Protein AF-B9F8I1-F1 (afdb_monomer_lite)

pLDDT: mean 86.22, std 14.22, range [43.22, 97.44]

Foldseek 3Di:
DDDPVCPVVCCVVPWAWDADPQQRDTHTPVCPVVCQPPNPQQHWDAAPQPRDTGRNVCNVVVNVVQQQAWDADPQVRDTDGSVCVVVCCVVSVVVSVVVVVVPPPD

Organism: Oryza sativa subsp. japonica (NCBI:txid39947)

Secondary structure (DSSP, 8-state):
---GGGHHHHHHHHTS-EE-TTT--EE-GGGHHHIIIII-TT-EEE-TTT--EEEHHHHHHHHHHHHH-EEE-TTT--EEEGGGHHHHHHHHHHHHHHHHHTSS--

Radius of gyration: 25.31 Å; chains: 1; bounding box: 47×24×84 Å

InterPro domains:
  IPR013083 Zinc finger, RING/FYVE/PHD-type [G3DSA:3.30.40.10] (10-68)
  IPR049439 TRAFD1/XAF1, zinc finger [PF21366] (54-92)
  IPR051986 Innate Immunity and Apoptosis Regulator [PTHR16295] (1-100)

Sequence (106 aa):
MVARKLMDEHYNESHAPVNCTLCKEIVTREIWDLHKSEQCPQRIVACEYCEFELPAVELHEHQDVCGNRTEFCQTCKKYVRLREWIGHEIQCHANANANASAQTSR

Structure (mmCIF, N/CA/C/O backbone):
data_AF-B9F8I1-F1
#
_entry.id   AF-B9F8I1-F1
#
loop_
_atom_site.group_PDB
_atom_site.id
_atom_site.type_symbol
_atom_site.label_atom_id
_atom_site.label_alt_id
_atom_site.label_comp_id
_atom_site.label_asym_id
_atom_site.label_entity_id
_atom_site.label_seq_id
_atom_site.pdbx_PDB_ins_code
_atom_site.Cartn_x
_atom_site.Cartn_y
_atom_site.Cartn_z
_atom_site.occupancy
_atom_site.B_iso_or_equiv
_atom_site.auth_seq_id
_atom_site.auth_comp_id
_atom_site.auth_asym_id
_atom_site.auth_atom_id
_atom_site.pdbx_PDB_model_num
ATOM 1 N N . MET A 1 1 ? 31.976 16.099 -27.258 1.00 54.25 1 MET A N 1
ATOM 2 C CA . MET A 1 1 ? 32.212 15.836 -28.697 1.00 54.25 1 MET A CA 1
ATOM 3 C C . MET A 1 1 ? 32.681 14.400 -28.834 1.00 54.25 1 MET A C 1
ATOM 5 O O . MET A 1 1 ? 33.734 14.083 -28.302 1.00 54.25 1 MET A O 1
ATOM 9 N N . VAL A 1 2 ? 31.887 13.543 -29.477 1.00 54.25 2 VAL A N 1
ATOM 10 C CA . VAL A 1 2 ? 32.218 12.127 -29.724 1.00 54.25 2 VAL A CA 1
ATOM 11 C C . VAL A 1 2 ? 32.653 11.977 -31.183 1.00 54.25 2 VAL A C 1
ATOM 13 O O . VAL A 1 2 ? 32.092 12.627 -32.067 1.00 54.25 2 VAL A O 1
ATOM 16 N N . ALA A 1 3 ? 33.681 11.167 -31.444 1.00 69.31 3 ALA A N 1
ATOM 17 C CA . ALA A 1 3 ? 34.165 10.905 -32.797 1.00 69.31 3 ALA A CA 1
ATOM 18 C C . ALA A 1 3 ? 33.070 10.229 -33.643 1.00 69.31 3 ALA A C 1
ATOM 20 O O . ALA A 1 3 ? 32.438 9.281 -33.190 1.00 69.31 3 ALA A O 1
ATOM 21 N N . ARG A 1 4 ? 32.873 10.672 -34.895 1.00 64.50 4 ARG A N 1
ATOM 22 C CA . ARG A 1 4 ? 31.797 10.197 -35.800 1.00 64.50 4 ARG A CA 1
ATOM 23 C C . ARG A 1 4 ? 31.701 8.680 -35.984 1.00 64.50 4 ARG A C 1
ATOM 25 O O . ARG A 1 4 ? 30.621 8.195 -36.273 1.00 64.50 4 ARG A O 1
ATOM 32 N N . LYS A 1 5 ? 32.801 7.941 -35.820 1.00 63.91 5 LYS A N 1
ATOM 33 C CA . LYS A 1 5 ? 32.825 6.474 -35.950 1.00 63.91 5 LYS A CA 1
ATOM 34 C C . LYS A 1 5 ? 32.335 5.720 -34.705 1.00 63.91 5 LYS A C 1
ATOM 36 O O . LYS A 1 5 ? 32.111 4.530 -34.809 1.00 63.91 5 LYS A O 1
ATOM 41 N N . LEU A 1 6 ? 32.175 6.405 -33.571 1.00 67.75 6 LEU A N 1
ATOM 42 C CA . LEU A 1 6 ? 31.731 5.842 -32.286 1.00 67.75 6 LEU A CA 1
ATOM 43 C C . LEU A 1 6 ? 30.379 6.426 -31.841 1.00 67.75 6 LEU A C 1
ATOM 45 O O . LEU A 1 6 ? 29.960 6.234 -30.703 1.00 67.75 6 LEU A O 1
ATOM 49 N N . MET A 1 7 ? 29.718 7.204 -32.708 1.00 72.12 7 MET A N 1
ATOM 50 C CA . MET A 1 7 ? 28.446 7.851 -32.375 1.00 72.12 7 MET A CA 1
ATOM 51 C C . MET A 1 7 ? 27.328 6.831 -32.169 1.00 72.12 7 MET A C 1
ATOM 53 O O . MET A 1 7 ? 26.567 6.992 -31.224 1.00 72.12 7 MET A O 1
ATOM 57 N N . ASP A 1 8 ? 27.256 5.786 -32.997 1.00 77.00 8 ASP A N 1
ATOM 58 C CA . ASP A 1 8 ? 26.246 4.730 -32.871 1.00 77.00 8 ASP A CA 1
ATOM 59 C C . ASP A 1 8 ? 26.412 3.910 -31.587 1.00 77.00 8 ASP A C 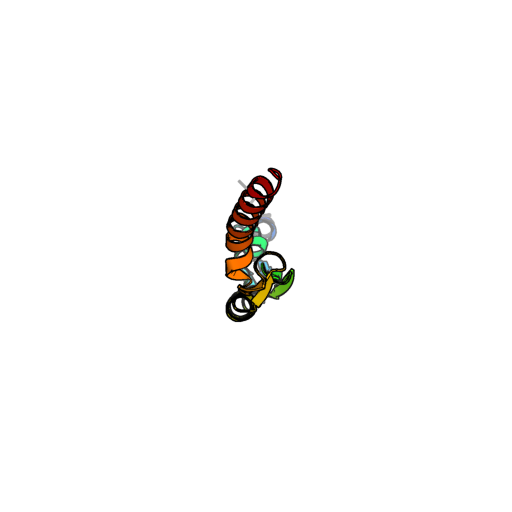1
ATOM 61 O O . ASP A 1 8 ? 25.437 3.686 -30.874 1.00 77.00 8 ASP A O 1
ATOM 65 N N . GLU A 1 9 ? 27.642 3.524 -31.241 1.00 78.06 9 GLU A N 1
ATOM 66 C CA . GLU A 1 9 ? 27.934 2.807 -29.992 1.00 78.06 9 GLU A CA 1
ATOM 67 C C . GLU A 1 9 ? 27.609 3.677 -28.774 1.00 78.06 9 GLU A C 1
ATOM 69 O O . GLU A 1 9 ? 26.838 3.267 -27.910 1.00 78.06 9 GLU A O 1
ATOM 74 N N . HIS A 1 10 ? 28.083 4.928 -28.753 1.00 80.38 10 HIS A N 1
ATOM 75 C CA . HIS A 1 10 ? 27.766 5.867 -27.678 1.00 80.38 10 HIS A CA 1
ATOM 76 C C . HIS A 1 10 ? 26.261 6.124 -27.552 1.00 80.38 10 HIS A C 1
ATOM 78 O O . HIS A 1 10 ? 25.742 6.184 -26.438 1.00 80.38 10 HIS A O 1
ATOM 84 N N . TYR A 1 11 ? 25.553 6.273 -28.675 1.00 79.88 11 TYR A N 1
ATOM 85 C CA . TYR A 1 11 ? 24.107 6.451 -28.673 1.00 79.88 11 TYR A CA 1
ATOM 86 C C . TYR A 1 11 ? 23.419 5.222 -28.085 1.00 79.88 11 TYR A C 1
ATOM 88 O O . TYR A 1 11 ? 22.601 5.371 -27.181 1.00 79.88 11 TYR A O 1
ATOM 96 N N . ASN A 1 12 ? 23.794 4.020 -28.523 1.00 78.62 12 ASN A N 1
ATOM 97 C CA . ASN A 1 12 ? 23.204 2.782 -28.029 1.00 78.62 12 ASN A CA 1
ATOM 98 C C . ASN A 1 12 ? 23.483 2.544 -26.536 1.00 78.62 12 ASN A C 1
ATOM 100 O O . ASN A 1 12 ? 22.634 2.032 -25.810 1.00 78.62 12 ASN A O 1
ATOM 104 N N . GLU A 1 13 ? 24.649 2.966 -26.054 1.00 76.75 13 GLU A N 1
ATOM 105 C CA . GLU A 1 13 ? 25.010 2.848 -24.646 1.00 76.75 13 GLU A CA 1
ATOM 106 C C . GLU A 1 13 ? 24.441 3.972 -23.777 1.00 76.75 13 GLU A C 1
ATOM 108 O O . GLU A 1 13 ? 24.142 3.735 -22.616 1.00 76.75 13 GLU A O 1
ATOM 113 N N . SER A 1 14 ? 24.286 5.199 -24.270 1.00 74.25 14 SER A N 1
ATOM 114 C CA . SER A 1 14 ? 23.988 6.359 -23.404 1.00 74.25 14 SER A CA 1
ATOM 115 C C . SER A 1 14 ? 22.585 6.926 -23.590 1.00 74.25 14 SER A C 1
ATOM 117 O O . SER A 1 14 ? 22.028 7.493 -22.652 1.00 74.25 14 SER A O 1
ATOM 119 N N . HIS A 1 15 ? 21.993 6.762 -24.771 1.00 80.62 15 HIS A N 1
ATOM 120 C CA . HIS A 1 15 ? 20.758 7.448 -25.155 1.00 80.62 15 HIS A CA 1
ATOM 121 C C . HIS A 1 15 ? 19.665 6.518 -25.673 1.00 80.62 15 HIS A C 1
ATOM 123 O O . HIS A 1 15 ? 18.491 6.886 -25.607 1.00 80.62 15 HIS A O 1
ATOM 129 N N . ALA A 1 16 ? 20.019 5.335 -26.178 1.00 85.62 16 ALA A N 1
ATOM 130 C CA . ALA A 1 16 ? 19.036 4.429 -26.734 1.00 85.62 16 ALA A CA 1
ATOM 131 C C . ALA A 1 16 ? 18.003 4.031 -25.670 1.00 85.62 16 ALA A C 1
ATOM 133 O O . ALA A 1 16 ? 18.357 3.766 -24.513 1.00 85.62 16 ALA A O 1
ATOM 134 N N . PRO A 1 17 ? 16.718 3.993 -26.051 1.00 89.88 17 PRO A N 1
ATOM 135 C CA . PRO A 1 17 ? 15.667 3.517 -25.176 1.00 89.88 17 PRO A CA 1
ATOM 136 C C . PRO A 1 17 ? 15.919 2.078 -24.725 1.00 89.88 17 PRO A C 1
ATOM 138 O O . PRO A 1 17 ? 16.393 1.233 -25.484 1.00 89.88 17 PRO A O 1
ATOM 141 N N . VAL A 1 18 ? 15.557 1.796 -23.482 1.00 90.75 18 VAL A N 1
ATOM 142 C CA . VAL A 1 18 ? 15.677 0.492 -22.842 1.00 90.75 18 VAL A CA 1
ATOM 143 C C . VAL A 1 18 ? 14.293 -0.115 -22.638 1.00 90.75 18 VAL A C 1
ATOM 145 O O . VAL A 1 18 ? 13.320 0.585 -22.371 1.00 90.75 18 VAL A O 1
ATOM 148 N N . ASN A 1 19 ? 14.193 -1.434 -22.773 1.00 93.62 19 ASN A N 1
ATOM 149 C CA . ASN A 1 19 ? 12.948 -2.157 -22.535 1.00 93.62 19 ASN A CA 1
ATOM 150 C C . ASN A 1 19 ? 12.831 -2.552 -21.058 1.00 93.62 19 ASN A C 1
ATOM 152 O O . ASN A 1 19 ? 13.719 -3.222 -20.522 1.00 93.62 19 ASN A O 1
ATOM 156 N N . CYS A 1 20 ? 11.719 -2.200 -20.416 1.00 94.19 20 CYS A N 1
ATOM 157 C CA . CYS A 1 20 ? 11.429 -2.643 -19.064 1.00 94.19 20 CYS A CA 1
ATOM 158 C C . CYS A 1 20 ? 11.084 -4.135 -19.031 1.00 94.19 20 CYS A C 1
ATOM 160 O O . CYS A 1 20 ? 10.148 -4.601 -19.675 1.00 94.19 20 CYS A O 1
ATOM 162 N N . THR A 1 21 ? 11.789 -4.918 -18.216 1.00 92.12 21 THR A N 1
ATOM 163 C CA . THR A 1 21 ? 11.514 -6.358 -18.100 1.00 92.12 21 THR A CA 1
ATOM 164 C C . THR A 1 21 ? 10.187 -6.664 -17.406 1.00 92.12 21 THR A C 1
ATOM 166 O O . THR A 1 21 ? 9.625 -7.728 -17.680 1.00 92.12 21 THR A O 1
ATOM 169 N N . LEU A 1 22 ? 9.688 -5.744 -16.571 1.00 92.44 22 LEU A N 1
ATOM 170 C CA . LEU A 1 22 ? 8.467 -5.890 -15.777 1.00 92.44 22 LEU A CA 1
ATOM 171 C C . LEU A 1 22 ? 7.213 -5.494 -16.571 1.00 92.44 22 LEU A C 1
ATOM 173 O O . LEU A 1 22 ? 6.318 -6.318 -16.731 1.00 92.44 22 LEU A O 1
ATOM 177 N N . CYS A 1 23 ? 7.157 -4.271 -17.115 1.00 93.75 23 CYS A N 1
ATOM 178 C CA . CYS A 1 23 ? 5.989 -3.781 -17.865 1.00 93.75 23 CYS A CA 1
ATOM 179 C C . CYS A 1 23 ? 6.096 -3.914 -19.393 1.00 93.75 23 CYS A C 1
ATOM 181 O O . CYS A 1 23 ? 5.108 -3.682 -20.080 1.00 93.75 23 CYS A O 1
ATOM 183 N N . LYS A 1 24 ? 7.258 -4.317 -19.933 1.00 92.88 24 LYS A N 1
ATOM 184 C CA . LYS A 1 24 ? 7.538 -4.445 -21.382 1.00 92.88 24 LYS A CA 1
ATOM 185 C C . LYS A 1 24 ? 7.461 -3.140 -22.182 1.00 92.88 24 LYS A C 1
ATOM 187 O O . LYS A 1 24 ? 7.466 -3.177 -23.411 1.00 92.88 24 LYS A O 1
ATOM 192 N N . GLU A 1 25 ? 7.413 -1.997 -21.504 1.00 91.56 25 GLU A N 1
ATOM 193 C CA . GLU A 1 25 ? 7.437 -0.689 -22.151 1.00 91.56 25 GLU A CA 1
ATOM 194 C C . GLU A 1 25 ? 8.862 -0.262 -22.505 1.00 91.56 25 GLU A C 1
ATOM 196 O O . GLU A 1 25 ? 9.826 -0.561 -21.794 1.00 91.56 25 GLU A O 1
ATOM 201 N N . ILE A 1 26 ? 8.981 0.471 -23.611 1.00 92.94 26 ILE A N 1
ATOM 202 C CA . ILE A 1 26 ? 10.234 1.074 -24.056 1.00 92.94 26 ILE A CA 1
ATOM 203 C C . ILE A 1 26 ? 10.350 2.456 -23.410 1.00 92.94 26 ILE A C 1
ATOM 205 O O . ILE A 1 26 ? 9.527 3.335 -23.649 1.00 92.94 26 ILE A O 1
ATOM 209 N N . VAL A 1 27 ? 11.385 2.640 -22.599 1.00 92.75 27 VAL A N 1
ATOM 210 C CA . VAL A 1 27 ? 11.608 3.817 -21.757 1.00 92.75 27 VAL A CA 1
ATOM 211 C C . VAL A 1 27 ? 12.946 4.444 -22.135 1.00 92.75 27 VAL A C 1
ATOM 213 O O . VAL A 1 27 ? 13.912 3.734 -22.401 1.00 92.75 27 VAL A O 1
ATOM 216 N N . THR A 1 28 ? 13.047 5.771 -22.184 1.00 90.56 28 THR A N 1
ATOM 217 C CA . THR A 1 28 ? 14.327 6.422 -22.499 1.00 90.56 28 THR A CA 1
ATOM 218 C C . THR A 1 28 ? 15.328 6.244 -21.354 1.00 90.56 28 THR A C 1
ATOM 220 O O . THR A 1 28 ? 14.958 6.186 -20.180 1.00 90.56 28 THR A O 1
ATOM 223 N N . ARG A 1 29 ? 16.623 6.153 -21.684 1.00 88.38 29 ARG A N 1
ATOM 224 C CA . ARG A 1 29 ? 17.679 5.899 -20.689 1.00 88.38 29 ARG A CA 1
ATOM 225 C C . ARG A 1 29 ? 17.782 7.000 -19.623 1.00 88.38 29 ARG A C 1
ATOM 227 O O . ARG A 1 29 ? 18.113 6.699 -18.486 1.00 88.38 29 ARG A O 1
ATOM 234 N N . GLU A 1 30 ? 17.422 8.236 -19.960 1.00 88.00 30 GLU A N 1
ATOM 235 C CA . GLU A 1 30 ? 17.365 9.380 -19.035 1.00 88.00 30 GLU A CA 1
ATOM 236 C C . GLU A 1 30 ? 16.347 9.225 -17.891 1.00 88.00 30 GLU A C 1
ATOM 238 O O . GLU A 1 30 ? 16.625 9.659 -16.777 1.00 88.00 30 GLU A O 1
ATOM 243 N N . ILE A 1 31 ? 15.192 8.589 -18.134 1.00 89.94 31 ILE A N 1
ATOM 244 C CA . ILE A 1 31 ? 14.153 8.363 -17.113 1.00 89.94 31 ILE A CA 1
ATOM 245 C C . ILE A 1 31 ? 14.112 6.910 -16.638 1.00 89.94 31 ILE A C 1
ATOM 247 O O . ILE A 1 31 ? 13.195 6.533 -15.913 1.00 89.94 31 ILE A O 1
ATOM 251 N N . TRP A 1 32 ? 15.078 6.080 -17.036 1.00 91.06 32 TRP A N 1
ATOM 252 C CA . TRP A 1 32 ? 15.094 4.661 -16.693 1.00 91.06 32 TRP A CA 1
ATOM 253 C C . TRP A 1 32 ? 15.157 4.426 -15.179 1.00 91.06 32 TRP A C 1
ATOM 255 O O . TRP A 1 32 ? 14.386 3.622 -14.653 1.00 91.06 32 TRP A O 1
ATOM 265 N N . ASP A 1 33 ? 16.011 5.167 -14.469 1.00 91.19 33 ASP A N 1
ATOM 266 C CA . ASP A 1 33 ? 16.111 5.080 -13.009 1.00 91.19 33 ASP A CA 1
ATOM 267 C C . ASP A 1 33 ? 14.797 5.486 -12.329 1.00 91.19 33 ASP A C 1
ATOM 269 O O . ASP A 1 33 ? 14.282 4.744 -11.492 1.00 91.19 33 ASP A O 1
ATOM 273 N N . LEU A 1 34 ? 14.196 6.598 -12.768 1.00 93.38 34 LEU A N 1
ATOM 274 C CA . LEU A 1 34 ? 12.901 7.072 -12.271 1.00 93.38 34 LEU A CA 1
ATOM 275 C C . LEU A 1 34 ? 11.765 6.089 -12.591 1.00 93.38 34 LEU A C 1
ATOM 277 O O . LEU A 1 34 ? 10.856 5.888 -11.786 1.00 93.38 34 LEU A O 1
ATOM 281 N N . HIS A 1 35 ? 11.793 5.464 -13.768 1.00 94.81 35 HIS A N 1
ATOM 282 C CA . HIS A 1 35 ? 10.831 4.435 -14.133 1.00 94.81 35 HIS A CA 1
ATOM 283 C C . HIS A 1 35 ? 10.937 3.240 -13.194 1.00 94.81 35 HIS A C 1
ATOM 285 O O . HIS A 1 35 ? 9.928 2.802 -12.651 1.00 94.81 35 HIS A O 1
ATOM 291 N N . LYS A 1 36 ? 12.148 2.736 -12.959 1.00 91.44 36 LYS A N 1
ATOM 292 C CA . LYS A 1 36 ? 12.357 1.574 -12.098 1.00 91.44 36 LYS A CA 1
ATOM 293 C C . LYS A 1 36 ? 11.946 1.838 -10.646 1.00 91.44 36 LYS A C 1
ATOM 295 O O . LYS A 1 36 ? 11.398 0.932 -10.023 1.00 91.44 36 LYS A O 1
ATOM 300 N N . SER A 1 37 ? 12.205 3.035 -10.117 1.00 90.88 37 SER A N 1
ATOM 301 C CA . SER A 1 37 ? 11.881 3.365 -8.725 1.00 90.88 37 SER A CA 1
ATOM 302 C C . SER A 1 37 ? 10.419 3.774 -8.525 1.00 90.88 37 SER A C 1
ATOM 304 O O . SER A 1 37 ? 9.774 3.268 -7.613 1.00 90.88 37 SER A O 1
ATOM 306 N N . GLU A 1 38 ? 9.866 4.630 -9.393 1.00 92.75 38 GLU A N 1
ATOM 307 C CA . GLU A 1 38 ? 8.592 5.315 -9.121 1.00 92.75 38 GLU A CA 1
ATOM 308 C C . GLU A 1 38 ? 7.503 5.094 -10.177 1.00 92.75 38 GLU A C 1
ATOM 310 O O . GLU A 1 38 ? 6.325 5.038 -9.827 1.00 92.75 38 GLU A O 1
ATOM 315 N N . GLN A 1 39 ? 7.844 4.994 -11.467 1.00 93.56 39 GLN A N 1
ATOM 316 C CA . GLN A 1 39 ? 6.814 5.049 -12.523 1.00 93.56 39 GLN A CA 1
ATOM 317 C C . GLN A 1 39 ? 6.391 3.689 -13.071 1.00 93.56 39 GLN A C 1
ATOM 319 O O . GLN A 1 39 ? 5.321 3.588 -13.665 1.00 93.56 39 GLN A O 1
ATOM 324 N N . CYS A 1 40 ? 7.194 2.639 -12.898 1.00 95.75 40 CYS A N 1
ATOM 325 C CA . CYS A 1 40 ? 6.861 1.334 -13.446 1.00 95.75 40 CYS A CA 1
ATOM 326 C C . CYS A 1 40 ? 5.581 0.812 -12.769 1.00 95.75 40 CYS A C 1
ATOM 328 O O . CYS A 1 40 ? 5.570 0.655 -11.540 1.00 95.75 40 CYS A O 1
ATOM 330 N N . PRO A 1 41 ? 4.514 0.512 -13.534 1.00 94.94 41 PRO A N 1
ATOM 331 C CA . PRO A 1 41 ? 3.254 0.020 -12.973 1.00 94.94 41 PRO A CA 1
ATOM 332 C C . PRO A 1 41 ? 3.395 -1.392 -12.393 1.00 94.94 41 PRO A C 1
ATOM 334 O O . PRO A 1 41 ? 2.645 -1.783 -11.506 1.00 94.94 41 PRO A O 1
ATOM 337 N N . GLN A 1 42 ? 4.391 -2.141 -12.867 1.00 96.62 42 GLN A N 1
ATOM 338 C CA . GLN A 1 42 ? 4.689 -3.503 -12.432 1.00 96.62 42 GLN A CA 1
ATOM 339 C C . GLN A 1 42 ? 5.798 -3.567 -11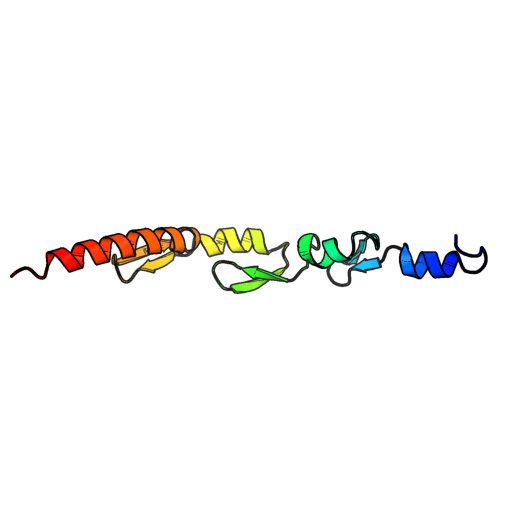.372 1.00 96.62 42 GLN A C 1
ATOM 341 O O . GLN A 1 42 ? 6.273 -4.657 -11.053 1.00 96.62 42 GLN A O 1
ATOM 346 N N . ARG A 1 43 ? 6.256 -2.425 -10.833 1.00 96.06 43 ARG A N 1
ATOM 347 C CA . ARG A 1 43 ? 7.199 -2.448 -9.705 1.00 96.06 43 ARG A CA 1
ATOM 348 C C . ARG A 1 43 ? 6.519 -3.061 -8.485 1.00 96.06 43 ARG A C 1
ATOM 350 O O . ARG A 1 43 ? 5.336 -2.817 -8.254 1.00 96.06 43 ARG A O 1
ATOM 357 N N . ILE A 1 44 ? 7.281 -3.818 -7.709 1.00 95.69 44 ILE A N 1
ATOM 358 C CA . ILE A 1 44 ? 6.792 -4.439 -6.481 1.00 95.69 44 ILE A CA 1
ATOM 359 C C . ILE A 1 44 ? 6.859 -3.420 -5.346 1.00 95.69 44 ILE A C 1
ATOM 361 O O . ILE A 1 44 ? 7.900 -2.801 -5.127 1.00 95.69 44 ILE A O 1
ATOM 365 N N . VAL A 1 45 ? 5.739 -3.235 -4.652 1.00 96.44 45 VAL A N 1
ATOM 366 C CA . VAL A 1 45 ? 5.585 -2.316 -3.522 1.00 96.44 45 VAL A CA 1
ATOM 367 C C . VAL A 1 45 ? 4.817 -3.034 -2.415 1.00 96.44 45 VAL A C 1
ATOM 369 O O . VAL A 1 45 ? 3.868 -3.769 -2.688 1.00 96.44 45 VAL A O 1
ATOM 372 N N . ALA A 1 46 ? 5.219 -2.823 -1.164 1.00 97.12 46 ALA A N 1
ATOM 373 C CA . ALA A 1 46 ? 4.528 -3.382 -0.010 1.00 97.12 46 ALA A CA 1
ATOM 374 C C . ALA A 1 46 ? 3.303 -2.536 0.372 1.00 97.12 46 ALA A C 1
ATOM 376 O O . ALA A 1 46 ? 3.359 -1.305 0.399 1.00 97.12 46 ALA A O 1
ATOM 377 N N . CYS A 1 47 ? 2.197 -3.194 0.713 1.00 97.06 47 CYS A N 1
ATOM 378 C CA . CYS A 1 47 ? 1.028 -2.533 1.281 1.00 97.06 47 CYS A CA 1
ATOM 379 C C . CYS A 1 47 ? 1.355 -1.905 2.644 1.00 97.06 47 CYS A C 1
ATOM 381 O O . CYS A 1 47 ? 1.780 -2.602 3.558 1.00 97.06 47 CYS A O 1
ATOM 383 N N . GLU A 1 48 ? 1.048 -0.618 2.827 1.00 95.31 48 GLU A N 1
ATOM 384 C CA . GLU A 1 48 ? 1.267 0.089 4.103 1.00 95.31 48 GLU A CA 1
ATOM 385 C C . GLU A 1 48 ? 0.478 -0.481 5.304 1.00 95.31 48 GLU A C 1
ATOM 387 O O . GLU A 1 48 ? 0.807 -0.177 6.446 1.00 95.31 48 GLU A O 1
ATOM 392 N N . TYR A 1 49 ? -0.565 -1.289 5.064 1.00 94.81 49 TYR A N 1
ATOM 393 C CA . TYR A 1 49 ? -1.434 -1.834 6.119 1.00 94.81 49 TYR A CA 1
ATOM 394 C C . TYR A 1 49 ? -1.132 -3.287 6.491 1.00 94.81 49 TYR A C 1
ATOM 396 O O . TYR A 1 49 ? -1.383 -3.686 7.624 1.00 94.81 49 TYR A O 1
ATOM 404 N N . CYS A 1 50 ? -0.675 -4.100 5.535 1.00 94.25 50 CYS A N 1
ATOM 405 C CA . CYS A 1 50 ? -0.461 -5.537 5.747 1.00 94.25 50 CYS A CA 1
ATOM 406 C C . CYS A 1 50 ? 0.903 -6.045 5.275 1.00 94.25 50 CYS A C 1
ATOM 408 O O . CYS A 1 50 ? 1.140 -7.248 5.328 1.00 94.25 50 CYS A O 1
ATOM 410 N N . GLU A 1 51 ? 1.759 -5.150 4.777 1.00 95.19 51 GLU A N 1
ATOM 411 C CA . GLU A 1 51 ? 3.125 -5.426 4.315 1.00 95.19 51 GLU A CA 1
ATOM 412 C C . GLU A 1 51 ? 3.216 -6.425 3.149 1.00 95.19 51 GLU A C 1
ATOM 414 O O . GLU A 1 51 ? 4.305 -6.818 2.742 1.00 95.19 51 GLU A O 1
ATOM 419 N N . PHE A 1 52 ? 2.079 -6.806 2.560 1.00 96.38 52 PHE A N 1
ATOM 420 C CA . PHE A 1 52 ? 2.041 -7.712 1.421 1.00 96.38 52 PHE A CA 1
ATOM 421 C C . PHE A 1 52 ? 2.569 -7.030 0.156 1.00 96.38 52 PHE A C 1
ATOM 423 O O . PHE A 1 52 ? 2.151 -5.920 -0.182 1.00 96.38 52 PHE A O 1
ATOM 430 N N . GLU A 1 53 ? 3.484 -7.706 -0.532 1.00 96.94 53 GLU A N 1
ATOM 431 C CA . GLU A 1 53 ? 4.156 -7.214 -1.732 1.00 96.94 53 GLU A CA 1
ATOM 432 C C . GLU A 1 53 ? 3.318 -7.474 -2.987 1.00 96.94 53 GLU A C 1
ATOM 434 O O . GLU A 1 53 ? 2.965 -8.613 -3.296 1.00 96.94 53 GLU A O 1
ATOM 439 N N . LEU A 1 54 ? 3.012 -6.406 -3.723 1.00 96.38 54 LEU A N 1
ATOM 440 C CA . LEU A 1 54 ? 2.156 -6.430 -4.908 1.00 96.38 54 LEU A CA 1
ATOM 441 C C . LEU A 1 54 ? 2.708 -5.519 -6.011 1.00 96.38 54 LEU A C 1
ATOM 443 O O . LEU A 1 54 ? 3.432 -4.564 -5.716 1.00 96.38 54 LEU A O 1
ATOM 447 N N . PRO A 1 55 ? 2.336 -5.751 -7.281 1.00 97.06 55 PRO A N 1
ATOM 448 C CA . PRO A 1 55 ? 2.538 -4.772 -8.340 1.00 97.06 55 PRO A CA 1
ATOM 449 C C . PRO A 1 55 ? 1.850 -3.439 -8.020 1.00 97.06 55 PRO A C 1
ATOM 451 O O . PRO A 1 55 ? 0.708 -3.409 -7.558 1.00 97.06 55 PRO A O 1
ATOM 454 N N . ALA A 1 56 ? 2.514 -2.321 -8.317 1.00 96.50 56 ALA A N 1
ATOM 455 C CA . ALA A 1 56 ? 1.985 -0.982 -8.049 1.00 96.50 56 ALA A CA 1
ATOM 456 C C . ALA A 1 56 ? 0.620 -0.710 -8.708 1.00 96.50 56 ALA A C 1
ATOM 458 O O . ALA A 1 56 ? -0.173 0.057 -8.165 1.00 96.50 56 ALA A O 1
ATOM 459 N N . VAL A 1 57 ? 0.330 -1.350 -9.845 1.00 95.75 57 VAL A N 1
ATOM 460 C CA . VAL A 1 57 ? -0.971 -1.267 -10.524 1.00 95.75 57 VAL A CA 1
ATOM 461 C C . VAL A 1 57 ? -2.117 -1.861 -9.697 1.00 95.75 57 VAL A C 1
ATOM 463 O O . VAL A 1 57 ? -3.215 -1.318 -9.721 1.00 95.75 57 VAL A O 1
ATOM 466 N N . GLU A 1 58 ? -1.864 -2.912 -8.915 1.00 96.44 58 GLU A N 1
ATOM 467 C CA . GLU A 1 58 ? -2.874 -3.571 -8.068 1.00 96.44 58 GLU A CA 1
ATOM 468 C C . GLU A 1 58 ? -2.919 -2.983 -6.648 1.00 96.44 58 GLU A C 1
ATOM 470 O O . GLU A 1 58 ? -3.899 -3.149 -5.917 1.00 96.44 58 GLU A O 1
ATOM 475 N N . LEU A 1 59 ? -1.857 -2.280 -6.240 1.00 96.94 59 LEU A N 1
ATOM 476 C CA . LEU A 1 59 ? -1.692 -1.777 -4.878 1.00 96.94 59 LEU A CA 1
ATOM 477 C C . LEU A 1 59 ? -2.830 -0.844 -4.449 1.00 96.94 59 LEU A C 1
ATOM 479 O O . LEU A 1 59 ? -3.280 -0.930 -3.309 1.00 96.94 59 LEU A O 1
ATOM 483 N N . HIS A 1 60 ? -3.299 0.036 -5.337 1.00 94.25 60 HIS A N 1
ATOM 484 C CA . HIS A 1 60 ? -4.337 1.010 -4.995 1.00 94.25 60 HIS A CA 1
ATOM 485 C C . HIS A 1 60 ? -5.666 0.331 -4.637 1.00 94.25 60 HIS A C 1
ATOM 487 O O . HIS A 1 60 ? -6.231 0.599 -3.577 1.00 94.25 60 HIS A O 1
ATOM 493 N N . GLU A 1 61 ? -6.127 -0.592 -5.484 1.00 96.50 61 GLU A N 1
ATOM 494 C CA . GLU A 1 61 ? -7.350 -1.366 -5.244 1.00 96.50 61 GLU A CA 1
ATOM 495 C C . GLU A 1 61 ? -7.211 -2.233 -3.988 1.00 96.50 61 GLU A C 1
ATOM 497 O O . GLU A 1 61 ? -8.115 -2.292 -3.151 1.00 96.50 61 GLU A O 1
ATOM 502 N N . HIS A 1 62 ? -6.038 -2.845 -3.796 1.00 97.44 62 HIS A N 1
ATOM 503 C CA . HIS A 1 62 ? -5.744 -3.592 -2.581 1.00 97.44 62 HIS A CA 1
ATOM 504 C C . HIS A 1 62 ? -5.812 -2.706 -1.328 1.00 97.44 62 HIS A C 1
ATOM 506 O O . HIS A 1 62 ? -6.415 -3.104 -0.334 1.00 97.44 62 HIS A O 1
ATOM 512 N N . GLN A 1 63 ? -5.209 -1.514 -1.340 1.00 97.06 63 GLN A N 1
ATOM 513 C CA . GLN A 1 63 ? -5.185 -0.596 -0.197 1.00 97.06 63 GLN A CA 1
ATOM 514 C C . GLN A 1 63 ? -6.567 -0.037 0.156 1.00 97.06 63 GLN A C 1
ATOM 516 O O . GLN A 1 63 ? -6.822 0.222 1.335 1.00 97.06 63 GLN A O 1
ATOM 521 N N . ASP A 1 64 ? -7.459 0.135 -0.820 1.00 96.06 64 ASP A N 1
ATOM 52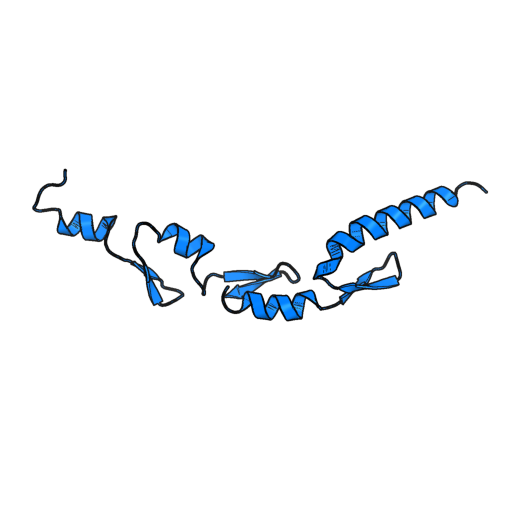2 C CA . ASP A 1 64 ? -8.842 0.540 -0.561 1.00 96.06 64 ASP A CA 1
ATOM 523 C C . ASP A 1 64 ? -9.571 -0.505 0.300 1.00 96.06 64 ASP A C 1
ATOM 525 O O . ASP A 1 64 ? -10.150 -0.184 1.341 1.00 96.06 64 ASP A O 1
ATOM 529 N N . VAL A 1 65 ? -9.434 -1.785 -0.049 1.00 96.50 65 VAL A N 1
ATOM 530 C CA . VAL A 1 65 ? -10.037 -2.887 0.713 1.00 96.50 65 VAL A CA 1
ATOM 531 C C . VAL A 1 65 ? -9.284 -3.142 2.021 1.00 96.50 65 VAL A C 1
ATOM 533 O O . VAL A 1 65 ? -9.886 -3.242 3.092 1.00 96.50 65 VAL A O 1
ATOM 536 N N . CYS A 1 66 ? -7.957 -3.236 1.956 1.00 96.75 66 CYS A N 1
ATOM 537 C CA . CYS A 1 66 ? -7.106 -3.591 3.086 1.00 96.75 66 CYS A CA 1
ATOM 538 C C . CYS A 1 66 ? -7.151 -2.519 4.181 1.00 96.75 66 CYS A C 1
ATOM 540 O O . CYS A 1 66 ? -7.305 -2.855 5.352 1.00 96.75 66 CYS A O 1
ATOM 542 N N . GLY A 1 67 ? -7.146 -1.233 3.817 1.00 95.94 67 GLY A N 1
ATOM 543 C CA . GLY A 1 67 ? -7.235 -0.127 4.774 1.00 95.94 67 GLY A CA 1
ATOM 544 C C . GLY A 1 67 ? -8.576 -0.039 5.512 1.00 95.94 67 GLY A C 1
ATOM 545 O O . GLY A 1 67 ? -8.629 0.511 6.613 1.00 95.94 67 GLY A O 1
ATOM 546 N N . ASN A 1 68 ? -9.649 -0.596 4.937 1.00 96.19 68 ASN A N 1
ATOM 547 C CA . ASN A 1 68 ? -10.972 -0.678 5.562 1.00 96.19 68 ASN A CA 1
ATOM 548 C C . ASN A 1 68 ? -11.119 -1.856 6.536 1.00 96.19 68 ASN A C 1
ATOM 550 O O . ASN A 1 68 ? -12.075 -1.879 7.318 1.00 96.19 68 ASN A O 1
ATOM 554 N N . ARG A 1 69 ? -10.187 -2.820 6.531 1.00 96.44 69 ARG A N 1
ATOM 555 C CA . ARG A 1 69 ? -10.145 -3.870 7.557 1.00 96.44 69 ARG A CA 1
ATOM 556 C C . ARG A 1 69 ? -9.953 -3.235 8.927 1.00 96.44 69 ARG A C 1
ATOM 558 O O . ARG A 1 69 ? -9.274 -2.219 9.063 1.00 96.44 69 ARG A O 1
ATOM 565 N N . THR A 1 70 ? -10.550 -3.843 9.943 1.00 95.81 70 THR A N 1
ATOM 566 C CA . THR A 1 70 ? -10.472 -3.354 11.318 1.00 95.81 70 THR A CA 1
ATOM 567 C C . THR A 1 70 ? -9.685 -4.297 12.206 1.00 95.81 70 THR A C 1
ATOM 569 O O . THR A 1 70 ? -9.947 -5.497 12.185 1.00 95.81 70 THR A O 1
ATOM 572 N N . GLU A 1 71 ? -8.845 -3.735 13.066 1.00 94.88 71 GLU A N 1
ATOM 573 C CA . GLU A 1 71 ? -8.164 -4.444 14.146 1.00 94.88 71 GLU A CA 1
ATOM 574 C C . GLU A 1 71 ? -8.771 -4.071 15.501 1.00 94.88 71 GLU A C 1
ATOM 576 O O . GLU A 1 71 ? -9.372 -3.004 15.676 1.00 94.88 71 GLU A O 1
ATOM 581 N N . PHE A 1 72 ? -8.656 -4.974 16.473 1.00 95.19 72 PHE A N 1
ATOM 582 C CA . PHE A 1 72 ? -9.229 -4.768 17.798 1.00 95.19 72 PHE A CA 1
ATOM 583 C C . PHE A 1 72 ? -8.246 -4.045 18.719 1.00 95.19 72 PHE A C 1
ATOM 585 O O . PHE A 1 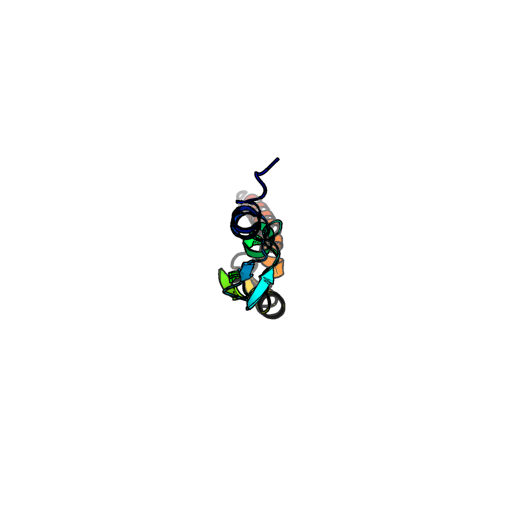72 ? -7.214 -4.592 19.111 1.00 95.19 72 PHE A O 1
ATOM 592 N N . CYS A 1 73 ? -8.590 -2.825 19.134 1.00 94.88 73 CYS A N 1
ATOM 593 C CA . CYS A 1 73 ? -7.798 -2.093 20.112 1.00 94.88 73 CYS A CA 1
ATOM 594 C C . CYS A 1 73 ? -8.017 -2.658 21.518 1.00 94.88 73 CYS A C 1
ATOM 596 O O . CYS A 1 73 ? -9.109 -2.583 22.089 1.00 94.88 73 CYS A O 1
ATOM 598 N N . GLN A 1 74 ? -6.941 -3.157 22.124 1.00 91.69 74 GLN A N 1
ATOM 599 C CA . GLN A 1 74 ? -6.999 -3.727 23.467 1.00 91.69 74 GLN A CA 1
ATOM 600 C C . GLN A 1 74 ? -7.183 -2.690 24.577 1.00 91.69 74 GLN A C 1
ATOM 602 O O . GLN A 1 74 ? -7.644 -3.057 25.659 1.00 91.69 74 GLN A O 1
ATOM 607 N N . THR A 1 75 ? -6.880 -1.421 24.308 1.00 91.12 75 THR A N 1
ATOM 608 C CA . THR A 1 75 ? -6.952 -0.325 25.281 1.00 91.12 75 THR A CA 1
ATOM 609 C C . THR A 1 75 ? -8.376 0.204 25.429 1.00 91.12 75 THR A C 1
ATOM 611 O O . THR A 1 75 ? -8.902 0.261 26.536 1.00 91.12 75 THR A O 1
ATOM 614 N N . CYS A 1 76 ? -9.040 0.548 24.319 1.00 93.12 76 CYS A N 1
ATOM 615 C CA . CYS A 1 76 ? -10.408 1.083 24.349 1.00 93.12 76 CYS A CA 1
ATOM 616 C C . CYS A 1 76 ? -11.503 0.049 24.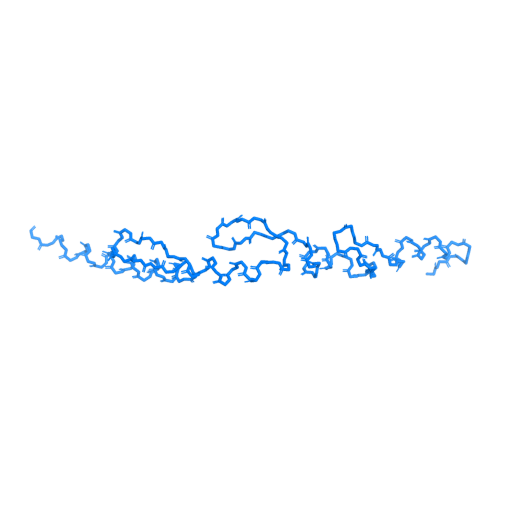045 1.00 93.12 76 CYS A C 1
ATOM 618 O O . CYS A 1 76 ? -12.683 0.393 24.110 1.00 93.12 76 CYS A O 1
ATOM 620 N N . LYS A 1 77 ? -11.125 -1.195 23.710 1.00 92.56 77 LYS A N 1
ATOM 621 C CA . LYS A 1 77 ? -12.031 -2.307 23.366 1.00 92.56 77 LYS A CA 1
ATOM 622 C C . LYS A 1 77 ? -12.948 -2.015 22.172 1.00 92.56 77 LYS A C 1
ATOM 624 O O . LYS A 1 77 ? -14.101 -2.443 22.147 1.00 92.56 77 LYS A O 1
ATOM 629 N N . LYS A 1 78 ? -12.438 -1.288 21.174 1.00 93.00 78 LYS A N 1
ATOM 630 C CA . LYS A 1 78 ? -13.148 -0.972 19.924 1.00 93.00 78 LYS A CA 1
ATOM 631 C C . LYS A 1 78 ? -12.393 -1.519 18.719 1.00 93.00 78 LYS A C 1
ATOM 633 O O . LYS A 1 78 ? -11.168 -1.610 18.741 1.00 93.00 78 LYS A O 1
ATOM 638 N N . TYR A 1 79 ? -13.140 -1.839 17.669 1.00 95.94 79 TYR A N 1
ATOM 639 C CA . TYR A 1 79 ? -12.582 -2.120 16.351 1.00 95.94 79 TYR A CA 1
ATOM 640 C C . TYR A 1 79 ? -12.243 -0.808 15.648 1.00 95.94 79 TYR A C 1
ATOM 642 O O . TYR A 1 79 ? -13.060 0.114 15.622 1.00 95.94 79 TYR A O 1
ATOM 650 N N . VAL A 1 80 ? -11.035 -0.729 15.103 1.00 96.12 80 VAL A N 1
ATOM 651 C CA . VAL A 1 80 ? -10.468 0.473 14.486 1.00 96.12 80 VAL A CA 1
ATOM 652 C C . VAL A 1 80 ? -9.948 0.093 13.113 1.00 96.12 80 VAL A C 1
ATOM 654 O O . VAL A 1 80 ? -9.275 -0.927 12.981 1.00 96.12 80 VAL A O 1
ATOM 657 N N . ARG A 1 81 ? -10.263 0.882 12.083 1.00 96.56 81 ARG A N 1
ATOM 658 C CA . ARG A 1 81 ? -9.780 0.614 10.722 1.00 96.56 81 ARG A CA 1
ATOM 659 C C . ARG A 1 81 ? -8.265 0.760 10.659 1.00 96.56 81 ARG A C 1
ATOM 661 O O . ARG A 1 81 ? -7.717 1.666 11.282 1.00 96.56 81 ARG A O 1
ATOM 668 N N . LEU A 1 82 ? -7.598 -0.075 9.866 1.00 95.94 82 LEU A N 1
ATOM 669 C CA . LEU A 1 82 ? -6.143 -0.027 9.692 1.00 95.94 82 LEU A CA 1
ATOM 670 C C . LEU A 1 82 ? -5.671 1.353 9.216 1.00 95.94 82 LEU A C 1
ATOM 672 O O . LEU A 1 82 ? -4.719 1.896 9.771 1.00 95.94 82 LEU A O 1
ATOM 676 N N . ARG A 1 83 ? -6.407 1.982 8.288 1.00 96.00 83 ARG A N 1
ATOM 677 C CA . ARG A 1 83 ? -6.133 3.358 7.829 1.00 96.00 83 ARG A CA 1
ATOM 678 C C . ARG A 1 83 ? -6.169 4.401 8.955 1.00 96.00 83 ARG A C 1
ATOM 680 O O . ARG A 1 83 ? -5.521 5.437 8.860 1.00 96.00 83 ARG A O 1
ATOM 687 N N . GLU A 1 84 ? -6.933 4.147 10.011 1.00 95.62 84 GLU A N 1
ATOM 688 C CA . GLU A 1 84 ? -7.102 5.054 11.150 1.00 95.62 84 GLU A CA 1
ATOM 689 C C . GLU A 1 84 ? -6.231 4.654 12.353 1.00 95.62 84 GLU A C 1
ATOM 691 O O . GLU A 1 84 ? -6.190 5.382 13.346 1.00 95.62 84 GLU A O 1
ATOM 696 N N . TRP A 1 85 ? -5.524 3.519 12.280 1.00 94.19 85 TRP A N 1
ATOM 697 C CA . TRP A 1 85 ? -4.862 2.904 13.431 1.00 94.19 85 TRP A CA 1
ATOM 698 C C . TRP A 1 85 ? -3.805 3.808 14.067 1.00 94.19 85 TRP A C 1
ATOM 700 O O . TRP A 1 85 ? -3.822 4.001 15.278 1.00 94.19 85 TRP A O 1
ATOM 710 N N . ILE A 1 86 ? -2.939 4.433 13.263 1.00 92.19 86 ILE A N 1
ATOM 711 C CA . ILE A 1 86 ? -1.873 5.321 13.762 1.00 92.19 86 ILE A CA 1
ATOM 712 C C . ILE A 1 86 ? -2.470 6.508 14.532 1.00 92.19 86 ILE A C 1
ATOM 714 O O . ILE A 1 86 ? -2.047 6.824 15.644 1.00 92.19 86 ILE A O 1
ATOM 718 N N . GLY A 1 87 ? -3.496 7.154 13.967 1.00 93.56 87 GLY A N 1
ATOM 719 C CA . GLY A 1 87 ? -4.183 8.267 14.625 1.00 93.56 87 GLY A CA 1
ATOM 720 C C . GLY A 1 87 ? -4.911 7.826 15.895 1.00 93.56 87 GLY A C 1
ATOM 721 O O . GLY A 1 87 ? -4.883 8.530 16.909 1.00 93.56 87 GLY A O 1
ATOM 722 N N . HIS A 1 88 ? -5.520 6.640 15.860 1.00 94.50 88 HIS A N 1
ATOM 723 C CA . HIS A 1 88 ? -6.156 6.035 17.019 1.00 94.50 88 HIS A CA 1
ATOM 724 C C . HIS A 1 88 ? -5.157 5.742 18.135 1.00 94.50 88 HIS A C 1
ATOM 726 O O . HIS A 1 88 ? -5.441 6.072 19.280 1.00 94.50 88 HIS A O 1
ATOM 732 N N . GLU A 1 89 ? -4.004 5.149 17.831 1.00 91.31 89 GLU A N 1
ATOM 733 C CA . GLU A 1 89 ? -2.995 4.767 18.819 1.00 91.31 89 GLU A CA 1
ATOM 734 C C . GLU A 1 89 ? -2.515 5.983 19.620 1.00 91.31 89 GLU A C 1
ATOM 736 O O . GLU A 1 89 ? -2.551 5.970 20.852 1.00 91.31 89 GLU A O 1
ATOM 741 N N . ILE A 1 90 ? -2.195 7.083 18.929 1.00 91.25 90 ILE A N 1
ATOM 742 C CA . ILE A 1 90 ? -1.758 8.345 19.544 1.00 91.25 90 ILE A CA 1
ATOM 743 C C . ILE A 1 90 ? -2.820 8.882 20.517 1.00 91.25 90 ILE A C 1
ATOM 745 O O . ILE A 1 90 ? -2.510 9.233 21.657 1.00 91.25 90 ILE A O 1
ATOM 749 N N . GLN A 1 91 ? -4.087 8.926 20.097 1.00 90.81 91 GLN A N 1
ATOM 750 C CA . GLN A 1 91 ? -5.177 9.477 20.911 1.00 90.81 91 GLN A CA 1
ATOM 751 C C . GLN A 1 91 ? -5.613 8.525 22.034 1.00 90.81 91 GLN A C 1
ATOM 753 O O . GLN A 1 91 ? -5.903 8.944 23.156 1.00 90.81 91 GLN A O 1
ATOM 758 N N . CYS A 1 92 ? -5.676 7.228 21.744 1.00 90.69 92 CYS A N 1
ATOM 759 C CA . CYS A 1 92 ? -6.136 6.207 22.673 1.00 90.69 92 CYS A CA 1
ATOM 760 C C . CYS A 1 92 ? -5.126 5.990 23.801 1.00 90.69 92 CYS A C 1
ATOM 762 O O . CYS A 1 92 ? -5.528 5.867 24.959 1.00 90.69 92 CYS A O 1
ATOM 764 N N . HIS A 1 93 ? -3.825 5.975 23.496 1.00 78.75 93 HIS A N 1
ATOM 765 C CA . HIS A 1 93 ? -2.780 5.819 24.509 1.00 78.75 93 HIS A CA 1
ATOM 766 C C . HIS A 1 93 ? -2.599 7.088 25.350 1.00 78.75 93 HIS A C 1
ATOM 768 O O . HIS A 1 93 ? -2.383 6.986 26.559 1.00 78.75 93 HIS A O 1
ATOM 774 N N . ALA A 1 94 ? -2.783 8.278 24.765 1.00 78.62 94 ALA A N 1
ATOM 775 C CA . ALA A 1 94 ? -2.813 9.527 25.529 1.00 78.62 94 ALA A CA 1
ATOM 776 C C . ALA A 1 94 ? -3.935 9.524 26.587 1.00 78.62 94 ALA A C 1
ATOM 778 O O . ALA A 1 94 ? -3.705 9.864 27.749 1.00 78.62 94 ALA A O 1
ATOM 779 N N . ASN A 1 95 ? -5.131 9.061 26.214 1.00 70.81 95 ASN A N 1
ATOM 780 C CA . ASN A 1 95 ? -6.275 8.988 27.125 1.00 70.81 95 ASN A CA 1
ATOM 781 C C . ASN A 1 95 ? -6.144 7.877 28.182 1.00 70.81 95 ASN A C 1
ATOM 783 O O . ASN A 1 95 ? -6.589 8.054 29.316 1.00 70.81 95 ASN A O 1
ATOM 787 N N . ALA A 1 96 ? -5.516 6.745 27.846 1.00 68.62 96 ALA A N 1
ATOM 788 C CA . ALA A 1 96 ? -5.266 5.668 28.805 1.00 68.62 96 ALA A CA 1
ATOM 789 C C . ALA A 1 96 ? -4.312 6.103 29.931 1.00 68.62 96 ALA A C 1
ATOM 791 O O . ALA A 1 96 ? -4.577 5.825 31.101 1.00 68.62 96 ALA A O 1
ATOM 792 N N . ASN A 1 97 ? -3.252 6.848 29.595 1.00 60.66 97 ASN A N 1
ATOM 793 C CA . ASN A 1 97 ? -2.302 7.366 30.583 1.00 60.66 97 ASN A CA 1
ATOM 794 C C . ASN A 1 97 ? -2.938 8.400 31.522 1.00 60.66 97 ASN A C 1
ATOM 796 O O . ASN A 1 97 ? -2.712 8.344 32.730 1.00 60.66 97 ASN A O 1
ATOM 800 N N . ALA A 1 98 ? -3.798 9.285 31.007 1.00 59.28 98 ALA A N 1
ATOM 801 C CA . ALA A 1 98 ? -4.529 10.244 31.839 1.00 59.28 98 ALA A CA 1
ATOM 802 C C . ALA A 1 98 ? -5.447 9.556 32.871 1.00 59.28 98 ALA A C 1
ATOM 804 O O . ALA A 1 98 ? -5.582 10.023 34.002 1.00 59.28 98 ALA A O 1
ATOM 805 N N . ASN A 1 99 ? -6.045 8.416 32.509 1.00 55.06 99 ASN A N 1
ATOM 806 C CA . ASN A 1 99 ? -6.945 7.668 33.390 1.00 55.06 99 ASN A CA 1
ATOM 807 C C . ASN A 1 99 ? -6.197 6.793 34.422 1.00 55.06 99 ASN A C 1
ATOM 809 O O . ASN A 1 99 ? -6.749 6.454 35.470 1.00 55.06 99 ASN A O 1
ATOM 813 N N . ALA A 1 100 ? -4.929 6.448 34.163 1.00 54.22 100 ALA A N 1
ATOM 814 C CA . ALA A 1 100 ? -4.066 5.741 35.114 1.00 54.22 100 ALA A CA 1
ATOM 815 C C . ALA A 1 100 ? -3.572 6.662 36.248 1.00 54.22 100 ALA A C 1
ATOM 817 O O . ALA A 1 100 ? -3.531 6.254 37.408 1.00 54.22 100 ALA A O 1
ATOM 818 N N . SER A 1 101 ? -3.275 7.932 35.950 1.00 50.47 101 SER A N 1
ATOM 819 C CA . SER A 1 101 ? -2.839 8.920 36.952 1.00 50.47 101 SER A CA 1
ATOM 820 C C . SER A 1 101 ? -3.946 9.351 37.925 1.00 50.47 101 SER A C 1
ATOM 822 O O . SER A 1 101 ? -3.647 9.830 39.015 1.00 50.47 101 SER A O 1
ATOM 824 N N . ALA A 1 102 ? -5.219 9.156 37.570 1.00 53.16 102 ALA A N 1
ATOM 825 C CA . ALA A 1 102 ? -6.361 9.488 38.425 1.00 53.16 102 ALA A CA 1
ATOM 826 C C . ALA A 1 102 ? -6.702 8.399 39.466 1.00 53.16 102 ALA A C 1
ATOM 828 O O . ALA A 1 102 ? -7.523 8.636 40.349 1.00 53.16 102 ALA A O 1
ATOM 829 N N . GLN A 1 103 ? -6.084 7.213 39.387 1.00 52.06 103 GLN A N 1
ATOM 830 C CA . GLN A 1 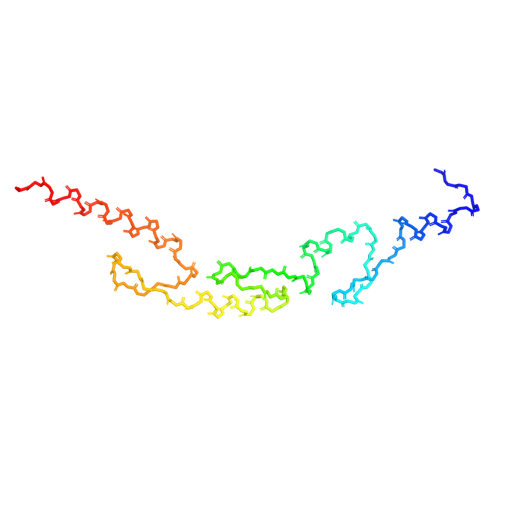103 ? -6.394 6.066 40.257 1.00 52.06 103 GLN A CA 1
ATOM 831 C C . GLN A 1 103 ? -5.336 5.789 41.343 1.00 52.06 103 GLN A C 1
ATOM 833 O O . GLN A 1 103 ? -5.531 4.889 42.152 1.00 52.06 103 GLN A O 1
ATOM 838 N N . THR A 1 104 ? -4.256 6.580 41.432 1.00 50.12 104 THR A N 1
ATOM 839 C CA . THR A 1 104 ? -3.208 6.441 42.473 1.00 50.12 104 THR A CA 1
ATOM 840 C C . THR A 1 104 ? -3.400 7.368 43.687 1.00 50.12 104 THR A C 1
ATOM 842 O O . THR A 1 104 ? -2.457 7.658 44.422 1.00 50.12 104 THR A O 1
ATOM 845 N N . SER A 1 105 ? -4.615 7.861 43.922 1.00 52.59 105 SER A N 1
ATOM 846 C CA . SER A 1 105 ? -4.966 8.611 45.135 1.00 52.59 105 SER A CA 1
ATOM 847 C C . SER A 1 105 ? -6.155 7.957 45.829 1.00 52.59 105 SER A C 1
ATOM 849 O O . SER A 1 105 ? -7.264 8.485 45.795 1.00 52.59 105 SER A O 1
ATOM 851 N N . ARG A 1 106 ? -5.923 6.788 46.430 1.00 43.22 106 ARG A N 1
ATOM 852 C CA . ARG A 1 106 ? -6.716 6.234 47.532 1.00 43.22 106 ARG A CA 1
ATOM 853 C C . ARG A 1 106 ? -5.833 5.371 48.416 1.00 43.22 106 ARG A C 1
ATOM 855 O O . ARG A 1 106 ? -5.045 4.590 47.844 1.00 43.22 106 ARG A O 1
#